Protein AF-A0ABD6CZS7-F1 (afdb_monomer)

Nearest PDB structures (foldseek):
  2gah-assembly1_C  TM=5.814E-01  e=4.548E-01  Stenotrophomonas maltophilia
  3ad8-assembly1_C  TM=4.674E-01  e=1.716E+00  Corynebacterium sp. U-96
  2apo-assembly1_A  TM=2.292E-01  e=8.266E-01  Methanocaldococcus jannaschii
  2v3m-assembly3_E  TM=3.293E-01  e=4.644E+00  Saccharomyces cerevisiae
  1tv6-assembly1_A  TM=3.956E-01  e=7.899E+00  Human immunodeficiency virus type 1 BH10

Radius of gyration: 11.0 Å; Cα contacts (8 Å, |Δi|>4): 166; chains: 1; bounding box: 22×31×23 Å

Mean predicted aligned error: 2.3 Å

Foldseek 3Di:
DKKKKFFQVLFPLPCLLCVQDVQWDADPVSGIAGDCPPPQWPDWDDDNGMIMTDGHDDQVSLVVSQVSRPSSRMDMGDDD

Structure (mmCIF, N/CA/C/O backbone):
data_AF-A0ABD6CZS7-F1
#
_entry.id   AF-A0ABD6CZS7-F1
#
loop_
_atom_site.group_PDB
_atom_site.id
_atom_site.type_symbol
_atom_site.label_atom_id
_atom_site.label_alt_id
_atom_site.label_comp_id
_atom_site.label_asym_id
_atom_site.label_entity_id
_atom_site.label_seq_id
_atom_site.pdbx_PDB_ins_code
_atom_site.Cartn_x
_atom_site.Cartn_y
_atom_site.Cartn_z
_atom_site.occupancy
_atom_site.B_iso_or_equiv
_atom_site.auth_seq_id
_atom_site.auth_comp_id
_atom_site.auth_asym_id
_atom_site.auth_atom_id
_atom_site.pdbx_PDB_model_num
ATOM 1 N N . MET A 1 1 ? 1.123 15.780 5.853 1.00 93.38 1 MET A N 1
ATOM 2 C CA . MET A 1 1 ? 0.683 14.399 6.121 1.00 93.38 1 MET A CA 1
ATOM 3 C C . MET A 1 1 ? -0.566 14.067 5.336 1.00 93.38 1 MET A C 1
ATOM 5 O O . MET A 1 1 ? -1.402 14.934 5.094 1.00 93.38 1 M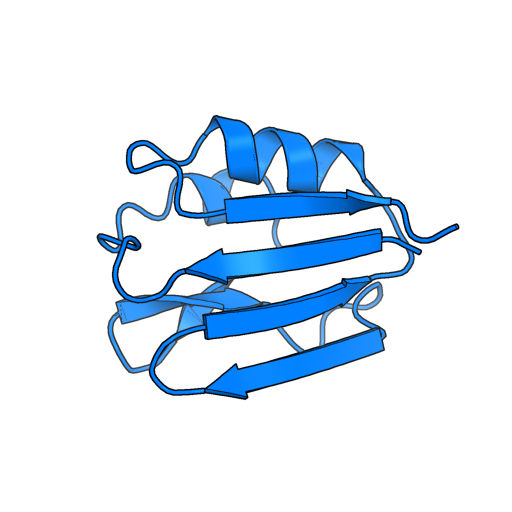ET A O 1
ATOM 9 N N . PHE A 1 2 ? -0.656 12.824 4.899 1.00 97.38 2 PHE A N 1
ATOM 10 C CA . PHE A 1 2 ? -1.817 12.276 4.225 1.00 97.38 2 PHE A CA 1
ATOM 11 C C . PHE A 1 2 ? -1.931 10.788 4.547 1.00 97.38 2 PHE A C 1
ATOM 13 O O . PHE A 1 2 ? -0.971 10.146 4.986 1.00 97.38 2 PHE A O 1
ATOM 20 N N . ARG A 1 3 ? -3.115 10.239 4.300 1.00 97.75 3 ARG A N 1
ATOM 21 C CA . ARG A 1 3 ? -3.437 8.836 4.517 1.00 97.75 3 ARG A CA 1
ATOM 22 C C . ARG A 1 3 ? -3.567 8.107 3.189 1.00 97.75 3 ARG A C 1
ATOM 24 O O . ARG A 1 3 ? -4.272 8.573 2.295 1.00 97.75 3 ARG A O 1
ATOM 31 N N . ILE A 1 4 ? -2.932 6.944 3.102 1.00 98.19 4 ILE A N 1
ATOM 32 C CA . ILE A 1 4 ? -3.156 5.948 2.053 1.00 98.19 4 ILE A CA 1
ATOM 33 C C . ILE A 1 4 ? -3.960 4.807 2.669 1.00 98.19 4 ILE A C 1
ATOM 35 O O . ILE A 1 4 ? -3.579 4.263 3.703 1.00 98.19 4 ILE A O 1
ATOM 39 N N . GLU A 1 5 ? -5.061 4.429 2.034 1.00 98.38 5 GLU A N 1
ATOM 40 C CA . GLU A 1 5 ? -5.834 3.239 2.373 1.00 98.38 5 GLU A CA 1
ATOM 41 C C . GLU A 1 5 ? -5.842 2.284 1.182 1.00 98.38 5 GLU A C 1
ATOM 43 O O . GLU A 1 5 ? -6.122 2.702 0.061 1.00 98.38 5 GLU A O 1
ATOM 48 N N . ILE A 1 6 ? -5.531 1.013 1.432 1.00 98.38 6 ILE A N 1
ATOM 49 C CA . ILE A 1 6 ? -5.613 -0.071 0.453 1.00 98.38 6 ILE A CA 1
ATOM 50 C C . ILE A 1 6 ? -6.688 -1.044 0.929 1.00 98.38 6 ILE A C 1
ATOM 52 O O . ILE A 1 6 ? -6.556 -1.632 2.005 1.00 98.38 6 ILE A O 1
ATOM 56 N N . ASP A 1 7 ? -7.727 -1.220 0.123 1.00 98.25 7 ASP A N 1
ATOM 57 C CA . ASP A 1 7 ? -8.730 -2.265 0.281 1.00 98.25 7 ASP A CA 1
ATOM 58 C C . ASP A 1 7 ? -8.152 -3.591 -0.235 1.00 98.25 7 ASP A C 1
ATOM 60 O O . ASP A 1 7 ? -7.860 -3.747 -1.423 1.00 98.25 7 ASP A O 1
ATOM 64 N N . ARG A 1 8 ? -7.921 -4.541 0.675 1.00 97.31 8 ARG A N 1
ATOM 65 C CA . ARG A 1 8 ? -7.298 -5.829 0.346 1.00 97.31 8 ARG A CA 1
ATOM 66 C C . ARG A 1 8 ? -8.276 -6.792 -0.318 1.00 97.31 8 ARG A C 1
ATOM 68 O O . ARG A 1 8 ? -7.823 -7.707 -0.994 1.00 97.31 8 ARG A O 1
ATOM 75 N N . GLU A 1 9 ? -9.581 -6.587 -0.162 1.00 96.62 9 GLU A N 1
ATOM 76 C CA . GLU A 1 9 ? -10.600 -7.392 -0.839 1.00 96.62 9 GLU A CA 1
ATOM 77 C C . GLU A 1 9 ? -10.751 -6.977 -2.308 1.00 96.62 9 GLU A C 1
ATOM 79 O O . GLU A 1 9 ? -11.001 -7.823 -3.164 1.00 96.62 9 GLU A O 1
ATOM 84 N N . ALA A 1 10 ? -10.564 -5.688 -2.612 1.00 97.50 10 ALA A N 1
ATOM 85 C CA . ALA A 1 10 ? -10.554 -5.172 -3.981 1.00 97.50 10 ALA A CA 1
ATOM 86 C C . ALA A 1 10 ? -9.183 -5.303 -4.676 1.00 97.50 10 ALA A C 1
ATOM 88 O O . ALA A 1 10 ? -9.086 -5.179 -5.897 1.00 97.50 10 ALA A O 1
ATOM 89 N N . CYS A 1 11 ? -8.097 -5.505 -3.929 1.00 97.88 11 CYS A N 1
ATOM 90 C CA . CYS A 1 11 ? -6.760 -5.609 -4.504 1.00 97.88 11 CYS A CA 1
ATOM 91 C C . CYS A 1 11 ? -6.560 -6.952 -5.229 1.00 97.88 11 CYS A C 1
ATOM 93 O O . CYS A 1 11 ? -6.456 -7.998 -4.604 1.00 97.88 11 CYS A O 1
ATOM 95 N N . ASP A 1 12 ? -6.401 -6.907 -6.553 1.00 95.69 12 ASP A N 1
ATOM 96 C CA . ASP A 1 12 ? -6.170 -8.101 -7.385 1.00 95.69 12 ASP A CA 1
ATOM 97 C C . ASP A 1 12 ? -4.678 -8.416 -7.649 1.00 95.69 12 ASP A C 1
ATOM 99 O O . ASP A 1 12 ? -4.352 -9.194 -8.546 1.00 95.69 12 ASP A O 1
ATOM 103 N N . GLY A 1 13 ? -3.737 -7.770 -6.948 1.00 96.12 13 GLY A N 1
ATOM 104 C CA . GLY A 1 13 ? -2.299 -8.030 -7.148 1.00 96.12 13 GLY A CA 1
ATOM 105 C C . GLY A 1 13 ? -1.763 -7.629 -8.535 1.00 96.12 13 GLY A C 1
ATOM 106 O O . GLY A 1 13 ? -0.810 -8.208 -9.043 1.00 96.12 13 GLY A O 1
ATOM 107 N N . ILE A 1 14 ? -2.376 -6.631 -9.189 1.00 96.12 14 ILE A N 1
ATOM 108 C CA . ILE A 1 14 ? -1.931 -6.127 -10.510 1.00 96.12 14 ILE A CA 1
ATOM 109 C C . ILE A 1 14 ? -0.632 -5.306 -10.400 1.00 96.12 14 ILE A C 1
ATOM 111 O O . ILE A 1 14 ? 0.102 -5.149 -11.375 1.00 96.12 14 ILE A O 1
ATOM 115 N N . PHE A 1 15 ? -0.364 -4.752 -9.214 1.00 97.00 15 PHE A N 1
ATOM 116 C CA . PHE A 1 15 ? 0.847 -3.997 -8.868 1.00 97.00 15 PHE A CA 1
ATOM 117 C C . PHE A 1 15 ? 1.152 -2.768 -9.740 1.00 97.00 15 PHE A C 1
ATOM 119 O O . PHE A 1 15 ? 2.279 -2.278 -9.777 1.00 97.00 15 PHE A O 1
ATO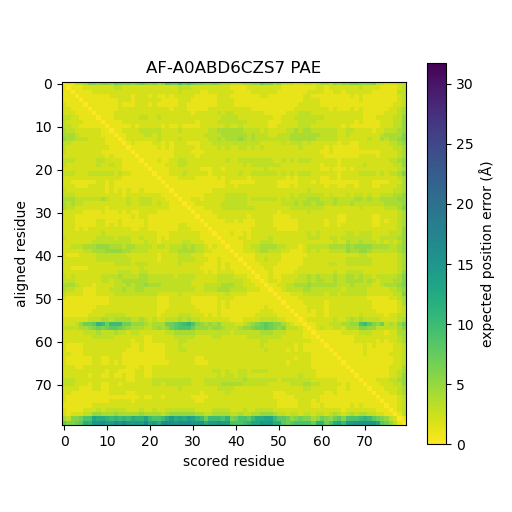M 126 N N . ALA A 1 16 ? 0.134 -2.193 -10.386 1.00 96.94 16 ALA A N 1
ATOM 127 C CA . ALA A 1 16 ? 0.274 -0.922 -11.098 1.00 96.94 16 ALA A CA 1
ATOM 128 C C . ALA A 1 16 ? 0.676 0.240 -10.166 1.00 96.94 16 ALA A C 1
ATOM 130 O O . ALA A 1 16 ? 1.321 1.186 -10.614 1.00 96.94 16 ALA A O 1
ATOM 131 N N . CYS A 1 17 ? 0.325 0.154 -8.878 1.00 97.75 17 CYS A N 1
ATOM 132 C CA . CYS A 1 17 ? 0.711 1.112 -7.843 1.00 97.75 17 CYS A CA 1
ATOM 133 C C . CYS A 1 17 ? 2.220 1.100 -7.547 1.00 97.75 17 CYS A C 1
ATOM 135 O O . CYS A 1 17 ? 2.822 2.168 -7.527 1.00 97.75 17 CYS A O 1
ATOM 137 N N . LEU A 1 18 ? 2.845 -0.079 -7.431 1.00 97.25 18 LEU A N 1
ATOM 138 C CA . LEU A 1 18 ? 4.286 -0.232 -7.155 1.00 97.25 18 LEU A CA 1
ATOM 139 C C . LEU A 1 18 ? 5.159 0.430 -8.232 1.00 97.25 18 LEU A C 1
ATOM 141 O O . LEU A 1 18 ? 6.261 0.893 -7.967 1.00 97.25 18 LEU A O 1
ATOM 145 N N . ALA A 1 19 ? 4.668 0.489 -9.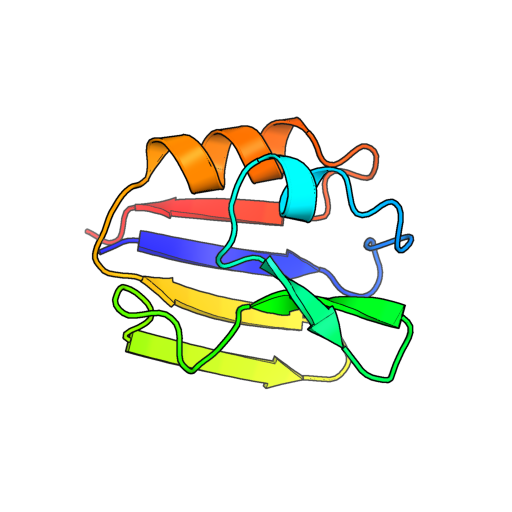472 1.00 96.31 19 ALA A N 1
ATOM 146 C CA . ALA A 1 19 ? 5.374 1.141 -10.573 1.00 96.31 19 ALA A CA 1
ATOM 147 C C . ALA A 1 19 ? 5.295 2.679 -10.536 1.00 96.31 19 ALA A C 1
ATOM 149 O O . ALA A 1 19 ? 5.956 3.338 -11.341 1.00 96.31 19 ALA A O 1
ATOM 150 N N . ARG A 1 20 ? 4.434 3.251 -9.687 1.00 96.25 20 ARG A N 1
ATOM 151 C CA . ARG A 1 20 ? 4.211 4.700 -9.569 1.00 96.25 20 ARG A CA 1
ATOM 152 C C . ARG A 1 20 ? 4.764 5.284 -8.289 1.00 96.25 20 ARG A C 1
ATOM 154 O O . ARG A 1 20 ? 5.114 6.452 -8.293 1.00 96.25 20 ARG A O 1
ATOM 161 N N . ASP A 1 21 ? 4.822 4.481 -7.242 1.00 96.75 21 ASP A N 1
ATOM 162 C CA . ASP A 1 21 ? 5.209 4.921 -5.917 1.00 96.75 21 ASP A CA 1
ATOM 163 C C . ASP A 1 21 ? 5.947 3.773 -5.224 1.00 96.75 21 ASP A C 1
ATOM 165 O O . ASP A 1 21 ? 5.371 2.708 -4.983 1.00 96.75 21 ASP A O 1
ATOM 169 N N . ASP A 1 22 ? 7.235 3.987 -4.945 1.00 95.62 22 ASP A N 1
ATOM 170 C CA . ASP A 1 22 ? 8.138 2.985 -4.370 1.00 95.62 22 ASP A CA 1
ATOM 171 C C . ASP A 1 22 ? 7.809 2.622 -2.917 1.00 95.62 22 ASP A C 1
ATOM 173 O O . ASP A 1 22 ? 8.272 1.594 -2.422 1.00 95.62 22 ASP A O 1
ATOM 177 N N . ARG A 1 23 ? 6.953 3.409 -2.252 1.00 97.00 23 ARG A N 1
ATOM 178 C CA . ARG A 1 23 ? 6.436 3.073 -0.922 1.00 97.00 23 ARG A CA 1
ATOM 179 C C . ARG A 1 23 ? 5.495 1.881 -0.976 1.00 97.00 23 ARG A C 1
ATOM 181 O O . ARG A 1 23 ? 5.321 1.208 0.038 1.00 97.00 23 ARG A O 1
ATOM 188 N N . PHE A 1 24 ? 4.853 1.627 -2.117 1.00 97.75 24 PHE A N 1
ATOM 189 C CA . PHE A 1 24 ? 4.043 0.429 -2.285 1.00 97.75 24 PHE A CA 1
ATOM 190 C C . PHE A 1 24 ? 4.959 -0.768 -2.524 1.00 97.75 24 PHE A C 1
ATOM 192 O O . PHE A 1 24 ? 5.872 -0.720 -3.344 1.00 97.75 24 PHE A O 1
ATOM 199 N N . VAL A 1 25 ? 4.677 -1.868 -1.835 1.00 98.12 25 VAL A N 1
ATOM 200 C CA . VAL A 1 25 ? 5.386 -3.144 -1.977 1.00 98.12 25 VAL A CA 1
ATOM 201 C C . VAL A 1 25 ? 4.389 -4.298 -1.986 1.00 98.12 25 VAL A C 1
ATOM 203 O O . VAL A 1 25 ? 3.229 -4.135 -1.611 1.00 98.12 25 VAL A O 1
ATOM 206 N N . GLU A 1 26 ? 4.822 -5.466 -2.441 1.00 97.94 26 GLU A N 1
ATOM 207 C CA . GLU A 1 26 ? 4.048 -6.705 -2.345 1.00 97.94 26 GLU A CA 1
ATOM 208 C C . GLU A 1 26 ? 4.278 -7.346 -0.968 1.00 97.94 26 GLU A C 1
ATOM 210 O O . GLU A 1 26 ? 5.410 -7.386 -0.479 1.00 97.94 26 GLU A O 1
ATOM 215 N N . ASP A 1 27 ? 3.213 -7.834 -0.333 1.00 96.25 27 ASP A N 1
ATOM 216 C CA . ASP A 1 27 ? 3.309 -8.622 0.895 1.00 96.25 27 ASP A CA 1
ATOM 217 C C . ASP A 1 27 ? 3.347 -10.139 0.635 1.00 96.25 27 ASP A C 1
ATOM 219 O O . ASP A 1 27 ? 3.231 -10.623 -0.487 1.00 96.25 27 ASP A O 1
ATOM 223 N N . GLU A 1 28 ? 3.479 -10.926 1.702 1.00 94.88 28 GLU A N 1
ATOM 224 C CA . GLU A 1 28 ? 3.534 -12.393 1.628 1.00 94.88 28 GLU A CA 1
ATOM 225 C C . GLU A 1 28 ? 2.253 -13.067 1.099 1.00 94.88 28 GLU A C 1
ATOM 227 O O . GLU A 1 28 ? 2.274 -14.257 0.782 1.00 94.88 28 GLU A O 1
ATOM 232 N N . THR A 1 29 ? 1.147 -12.328 0.991 1.00 94.12 29 THR A N 1
ATOM 233 C CA . THR A 1 29 ? -0.132 -12.811 0.450 1.00 94.12 29 THR A CA 1
ATOM 234 C C . THR A 1 29 ? -0.303 -12.501 -1.038 1.00 94.12 29 THR A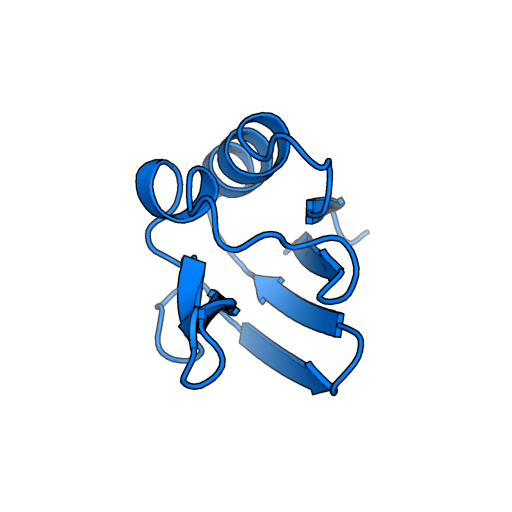 C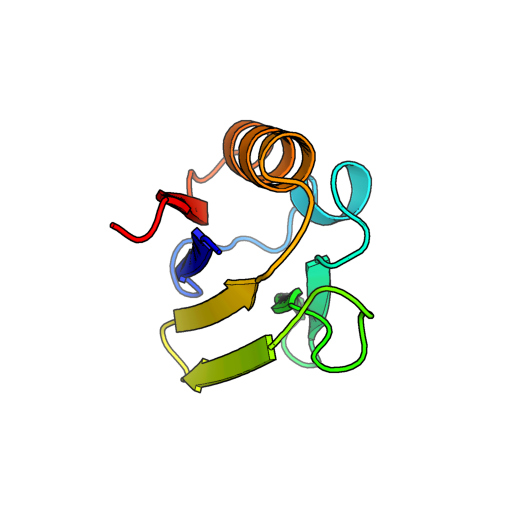 1
ATOM 236 O O . THR A 1 29 ? -1.293 -12.926 -1.633 1.00 94.12 29 THR A O 1
ATOM 239 N N . GLY A 1 30 ? 0.656 -11.797 -1.650 1.00 96.31 30 GLY A N 1
ATOM 240 C CA . GLY A 1 30 ? 0.581 -11.364 -3.044 1.00 96.31 30 GLY A CA 1
ATOM 241 C C . GLY A 1 30 ? -0.296 -10.129 -3.251 1.00 96.31 30 GLY A C 1
ATOM 242 O O . GLY A 1 30 ? -0.790 -9.902 -4.355 1.00 96.31 30 GLY A O 1
ATOM 243 N N . LEU A 1 31 ? -0.523 -9.340 -2.196 1.00 97.69 31 LEU A N 1
ATOM 244 C CA . LEU A 1 31 ? -1.309 -8.109 -2.252 1.00 97.69 31 LEU A CA 1
ATOM 245 C C . LEU A 1 31 ? -0.428 -6.883 -2.041 1.00 97.69 31 LEU A C 1
ATOM 247 O O . LEU A 1 31 ? 0.648 -6.945 -1.443 1.00 97.69 31 LEU A O 1
ATOM 251 N N . ALA A 1 32 ? -0.901 -5.741 -2.539 1.00 97.88 32 ALA A N 1
ATOM 252 C CA . ALA A 1 32 ? -0.221 -4.477 -2.312 1.00 97.88 32 ALA A CA 1
ATOM 253 C C . ALA A 1 32 ? -0.302 -4.081 -0.826 1.00 97.88 32 ALA A C 1
ATOM 255 O O . ALA A 1 32 ? -1.360 -4.118 -0.196 1.00 97.88 32 ALA A O 1
ATOM 256 N N . THR A 1 33 ? 0.826 -3.649 -0.280 1.00 98.19 33 THR A N 1
ATOM 257 C CA . THR A 1 33 ? 0.958 -3.034 1.039 1.00 98.19 33 THR A CA 1
ATOM 258 C C . THR A 1 33 ? 1.884 -1.819 0.948 1.00 98.19 33 THR A C 1
ATOM 260 O O . THR A 1 33 ? 2.354 -1.470 -0.132 1.00 98.19 33 THR A O 1
ATOM 263 N N . ILE A 1 34 ? 2.133 -1.160 2.078 1.00 98.06 34 ILE A N 1
ATOM 264 C CA . ILE A 1 34 ? 3.080 -0.045 2.190 1.00 98.06 34 ILE A CA 1
ATOM 265 C C . ILE A 1 34 ? 4.319 -0.509 2.956 1.00 98.06 34 ILE A C 1
ATOM 267 O O . ILE A 1 34 ? 4.180 -1.190 3.976 1.00 98.06 34 ILE A O 1
ATOM 271 N N . ASP A 1 35 ? 5.513 -0.152 2.485 1.00 97.50 35 ASP A N 1
ATOM 272 C CA . ASP A 1 35 ? 6.782 -0.395 3.171 1.00 97.50 35 ASP A CA 1
ATOM 273 C C . ASP A 1 35 ? 6.857 0.461 4.449 1.00 97.50 35 ASP A C 1
ATOM 275 O O . ASP A 1 35 ? 6.914 1.688 4.369 1.00 97.50 35 ASP A O 1
ATOM 279 N N . PRO A 1 36 ? 6.875 -0.150 5.649 1.00 96.56 36 PRO A N 1
ATOM 280 C CA . PRO A 1 36 ? 6.924 0.595 6.901 1.00 96.56 36 PRO A CA 1
ATOM 281 C C . PRO A 1 36 ? 8.315 1.185 7.184 1.00 96.56 36 PRO A C 1
ATOM 283 O O . PRO A 1 36 ? 8.485 1.871 8.186 1.00 96.56 36 PRO A O 1
ATOM 286 N N . THR A 1 37 ? 9.317 0.870 6.359 1.00 96.56 37 THR A N 1
ATOM 287 C CA . THR A 1 37 ? 10.694 1.364 6.477 1.00 96.56 37 THR A CA 1
ATOM 288 C C . THR A 1 37 ? 11.011 2.502 5.508 1.00 96.56 37 THR A C 1
ATOM 290 O O . THR A 1 37 ? 12.085 3.098 5.615 1.00 96.56 37 THR A O 1
ATOM 293 N N . ALA A 1 38 ? 10.087 2.838 4.600 1.00 95.62 38 ALA A N 1
ATOM 294 C CA . ALA A 1 38 ? 10.236 3.978 3.706 1.00 95.62 38 ALA A CA 1
ATOM 295 C C . ALA A 1 38 ? 10.293 5.293 4.504 1.00 95.62 38 ALA A C 1
ATOM 297 O O . ALA A 1 38 ? 9.520 5.504 5.435 1.00 95.62 38 ALA A O 1
ATOM 298 N N . GLU A 1 39 ? 11.201 6.197 4.122 1.00 94.56 39 GLU A N 1
ATOM 299 C CA . GLU A 1 39 ? 11.562 7.388 4.914 1.00 94.56 39 GLU A CA 1
ATOM 300 C C . GLU A 1 39 ? 10.369 8.301 5.246 1.00 94.56 39 GLU A C 1
ATOM 302 O O . GLU A 1 39 ? 10.311 8.878 6.329 1.00 94.56 39 GLU A O 1
ATOM 307 N N . SER A 1 40 ? 9.405 8.410 4.330 1.00 94.81 40 SER A N 1
ATOM 308 C CA . SER A 1 40 ? 8.216 9.260 4.474 1.00 94.81 40 SER A CA 1
ATOM 309 C C . SER A 1 40 ? 7.038 8.570 5.172 1.00 94.81 40 SER A C 1
ATOM 311 O O . SER A 1 40 ? 6.015 9.208 5.418 1.00 94.81 40 SER A O 1
ATOM 313 N N . VAL A 1 41 ? 7.143 7.282 5.507 1.00 97.06 41 VAL A N 1
ATOM 314 C CA . VAL A 1 41 ? 6.063 6.524 6.151 1.00 97.06 41 VAL A CA 1
ATOM 315 C C . VAL A 1 41 ? 6.173 6.661 7.668 1.00 97.06 41 VAL A C 1
ATOM 317 O O . VAL A 1 41 ? 7.158 6.261 8.281 1.00 97.06 41 VAL A O 1
ATOM 320 N N . ILE A 1 42 ? 5.134 7.221 8.291 1.00 97.06 42 ILE A N 1
A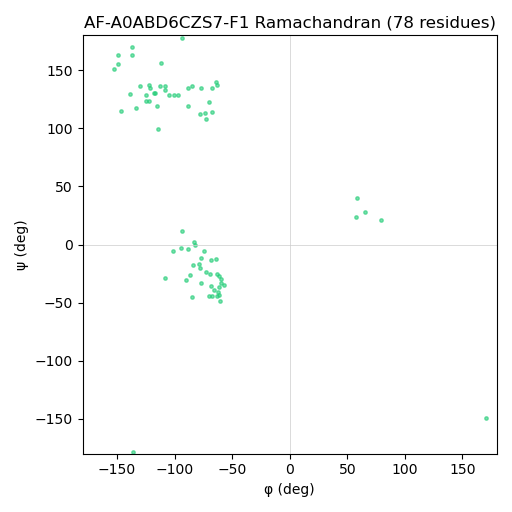TOM 321 C CA . ILE A 1 42 ? 5.068 7.434 9.744 1.00 97.06 42 ILE A CA 1
ATOM 322 C C . ILE A 1 42 ? 4.564 6.174 10.448 1.00 97.06 42 ILE A C 1
ATOM 324 O O . ILE A 1 42 ? 5.096 5.765 11.481 1.00 97.06 42 ILE A O 1
ATOM 328 N N . SER A 1 43 ? 3.510 5.570 9.908 1.00 97.00 43 SER A N 1
ATOM 329 C CA . SER A 1 43 ? 2.889 4.373 10.463 1.00 97.00 43 SER A CA 1
ATOM 330 C C . SER A 1 43 ? 2.209 3.568 9.368 1.00 97.00 43 SER A C 1
ATOM 332 O O . SER A 1 43 ? 1.735 4.117 8.374 1.00 97.00 43 SER A O 1
ATOM 334 N N . VAL A 1 44 ? 2.144 2.252 9.579 1.00 97.75 44 VAL A N 1
ATOM 335 C CA . VAL A 1 44 ? 1.365 1.332 8.749 1.00 97.75 44 VAL A CA 1
ATOM 336 C C . VAL A 1 44 ? 0.585 0.403 9.667 1.00 97.75 44 VAL A C 1
ATOM 338 O O . VAL A 1 44 ? 1.167 -0.376 10.422 1.00 97.75 44 VAL A O 1
ATOM 341 N N . GLU A 1 45 ? -0.735 0.472 9.585 1.00 97.44 45 GLU A N 1
ATOM 342 C CA . GLU A 1 45 ? -1.664 -0.445 10.228 1.00 97.44 45 GLU A CA 1
ATOM 343 C C . GLU A 1 45 ? -2.156 -1.449 9.187 1.00 97.44 45 GLU A C 1
ATOM 345 O O . GLU A 1 45 ? -2.585 -1.081 8.093 1.00 97.44 45 GLU A O 1
ATOM 350 N N . ARG A 1 46 ? -2.065 -2.740 9.513 1.00 95.31 46 ARG A N 1
ATOM 351 C CA . ARG A 1 46 ? -2.478 -3.829 8.623 1.00 95.31 46 ARG A CA 1
ATOM 352 C C . ARG A 1 46 ? -3.534 -4.680 9.305 1.00 95.31 46 ARG A C 1
ATOM 354 O O . ARG A 1 46 ? -3.415 -5.013 10.482 1.00 95.31 46 ARG A O 1
ATOM 361 N N . SER A 1 47 ? -4.554 -5.038 8.551 1.00 94.56 47 SER A N 1
ATOM 362 C CA . SER A 1 47 ? -5.578 -6.019 8.902 1.00 94.56 47 SER A CA 1
ATOM 363 C C . SER A 1 47 ? -5.844 -6.894 7.681 1.00 94.56 47 SER A C 1
ATOM 365 O O . SER A 1 47 ? -5.373 -6.578 6.589 1.00 94.56 47 SER A O 1
ATOM 367 N N . ASP A 1 48 ? -6.599 -7.978 7.842 1.00 92.50 48 ASP A N 1
ATOM 368 C CA . ASP A 1 48 ? -6.938 -8.866 6.724 1.00 92.50 48 ASP A CA 1
ATOM 369 C C . ASP A 1 48 ? -7.696 -8.136 5.600 1.00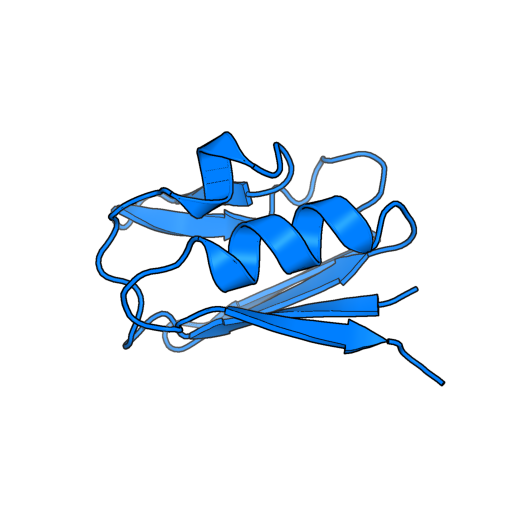 92.50 48 ASP A C 1
ATOM 371 O O . ASP A 1 48 ? -7.481 -8.422 4.425 1.00 92.50 48 ASP A O 1
ATOM 375 N N . GLU A 1 49 ? -8.516 -7.144 5.958 1.00 95.88 49 GLU A N 1
ATOM 376 C CA . GLU A 1 49 ? -9.373 -6.395 5.028 1.00 95.88 49 GLU A CA 1
ATOM 377 C C . GLU A 1 49 ? -8.691 -5.150 4.442 1.00 95.88 49 GLU A C 1
ATOM 379 O O . GLU A 1 49 ? -9.001 -4.744 3.324 1.00 95.88 49 GLU A O 1
ATOM 384 N N . ARG A 1 50 ? -7.778 -4.498 5.180 1.00 97.12 50 ARG A N 1
ATOM 385 C CA . ARG A 1 50 ? -7.221 -3.192 4.783 1.00 97.12 50 ARG A CA 1
ATOM 386 C C . ARG A 1 50 ? -5.789 -2.959 5.237 1.00 97.12 50 ARG A C 1
ATOM 388 O O . ARG A 1 50 ? -5.336 -3.489 6.251 1.00 97.12 50 ARG A O 1
ATOM 395 N N . VAL A 1 51 ? -5.104 -2.086 4.507 1.00 98.00 51 VAL A N 1
ATOM 396 C CA . VAL A 1 51 ? -3.850 -1.448 4.925 1.00 98.00 51 VAL A CA 1
ATOM 397 C C . VAL A 1 51 ? -4.087 0.051 5.016 1.00 98.00 51 VAL A C 1
ATOM 399 O O . VAL A 1 51 ? -4.605 0.646 4.077 1.00 98.00 51 VAL A O 1
ATOM 402 N N . ILE A 1 52 ? -3.698 0.662 6.128 1.00 98.19 52 ILE A N 1
ATOM 403 C CA . ILE A 1 52 ? -3.775 2.105 6.342 1.00 98.19 52 ILE A CA 1
ATOM 404 C C . ILE A 1 52 ? -2.369 2.599 6.643 1.00 98.19 52 ILE A C 1
ATOM 406 O O . ILE A 1 52 ? -1.736 2.118 7.579 1.00 98.19 52 ILE A O 1
ATOM 410 N N . ALA A 1 53 ? -1.878 3.556 5.866 1.00 98.00 53 ALA A N 1
ATOM 411 C CA . ALA A 1 53 ? -0.591 4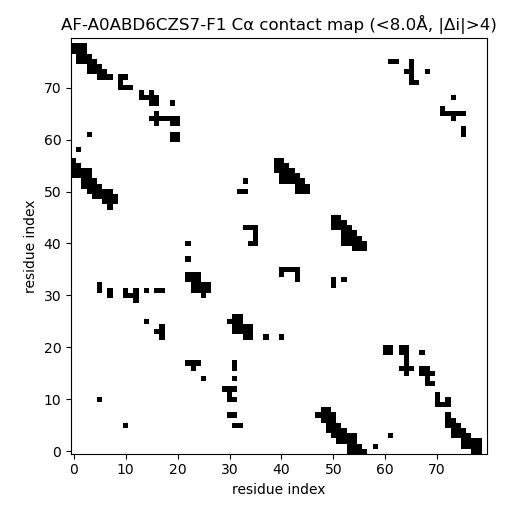.187 6.104 1.00 98.00 53 ALA A CA 1
ATOM 412 C C . ALA A 1 53 ? -0.747 5.694 6.286 1.00 98.00 53 ALA A C 1
ATOM 414 O O . ALA A 1 53 ? -1.427 6.349 5.494 1.00 98.00 53 ALA A O 1
ATOM 415 N N . THR A 1 54 ? -0.079 6.234 7.302 1.00 98.00 54 THR A N 1
ATOM 416 C CA . THR A 1 54 ? 0.117 7.677 7.462 1.00 98.00 54 THR A CA 1
ATOM 417 C C . THR A 1 54 ? 1.485 8.036 6.913 1.00 98.00 54 THR A C 1
ATOM 419 O O . THR A 1 54 ? 2.492 7.422 7.273 1.00 98.00 54 THR A O 1
ATOM 422 N N . VAL A 1 55 ? 1.519 9.034 6.039 1.00 97.50 55 VAL A N 1
ATOM 423 C CA . VAL A 1 55 ? 2.711 9.423 5.291 1.00 97.50 55 VAL A CA 1
ATOM 424 C C . VAL A 1 55 ? 2.932 10.925 5.424 1.00 97.50 55 VAL A C 1
ATOM 426 O O . VAL A 1 55 ? 1.996 11.715 5.293 1.00 97.50 55 VAL A O 1
ATOM 429 N N . ASP A 1 56 ? 4.177 11.333 5.654 1.00 95.56 56 ASP A N 1
ATOM 430 C CA . ASP A 1 56 ? 4.621 12.719 5.527 1.00 95.56 56 ASP A CA 1
ATOM 431 C C . ASP A 1 56 ? 5.630 12.827 4.387 1.00 95.56 56 ASP A C 1
ATOM 433 O O . ASP A 1 56 ? 6.795 12.456 4.513 1.00 95.56 56 ASP A O 1
ATOM 437 N N . GLY A 1 57 ? 5.158 13.272 3.226 1.00 89.50 57 GLY A N 1
ATOM 438 C CA . GLY A 1 57 ? 5.972 13.316 2.021 1.00 89.50 57 GLY A CA 1
ATOM 439 C C . GLY A 1 57 ? 5.147 13.643 0.788 1.00 89.50 57 GLY A C 1
ATOM 440 O O . GLY A 1 57 ? 4.138 14.343 0.875 1.00 89.50 57 GLY A O 1
ATOM 441 N N . ASP A 1 58 ? 5.581 13.120 -0.357 1.00 90.75 58 ASP A N 1
ATOM 442 C CA . ASP A 1 58 ? 4.969 13.428 -1.646 1.00 90.75 58 ASP A CA 1
ATOM 443 C C . ASP A 1 58 ? 3.572 12.807 -1.791 1.00 90.75 58 ASP A C 1
ATOM 445 O O . ASP A 1 58 ? 3.405 11.589 -1.663 1.00 90.75 58 ASP A O 1
ATOM 449 N N . TYR A 1 59 ? 2.575 13.658 -2.037 1.00 94.75 59 TYR A N 1
ATOM 450 C CA . TYR A 1 59 ? 1.169 13.284 -2.210 1.00 94.75 59 TYR A CA 1
ATOM 451 C C . TYR A 1 59 ? 0.828 12.908 -3.661 1.00 94.75 59 TYR A C 1
ATOM 453 O O . TYR A 1 59 ? -0.126 12.161 -3.915 1.00 94.75 59 TYR A O 1
ATOM 461 N N . GLU A 1 60 ? 1.578 13.439 -4.630 1.00 96.31 60 GLU A N 1
ATOM 462 C CA . GLU A 1 60 ? 1.289 13.272 -6.052 1.00 96.31 60 GLU A CA 1
ATOM 463 C C . GLU A 1 60 ? 1.558 11.834 -6.491 1.00 96.31 60 GLU A C 1
ATOM 465 O O . GLU A 1 60 ? 0.691 11.234 -7.132 1.00 96.31 60 GLU A O 1
ATOM 470 N N . ASP A 1 61 ? 2.679 11.245 -6.071 1.00 95.75 61 ASP A N 1
ATOM 471 C CA . ASP A 1 61 ? 3.026 9.856 -6.395 1.00 95.75 61 ASP A CA 1
ATOM 472 C C . ASP A 1 61 ? 1.989 8.867 -5.844 1.00 95.75 61 ASP A C 1
ATOM 474 O O . ASP A 1 61 ? 1.492 8.011 -6.584 1.00 95.75 61 ASP A O 1
ATOM 478 N N . ALA A 1 62 ? 1.538 9.059 -4.599 1.00 96.81 62 ALA A N 1
ATOM 479 C CA . ALA A 1 62 ? 0.481 8.237 -4.003 1.00 96.81 62 ALA A CA 1
ATOM 480 C C . ALA A 1 62 ? -0.841 8.374 -4.775 1.00 96.81 62 ALA A C 1
ATOM 482 O O . ALA A 1 62 ? -1.530 7.388 -5.047 1.00 96.81 62 ALA A O 1
ATOM 483 N N . THR A 1 63 ? -1.187 9.594 -5.190 1.00 97.19 63 THR A N 1
ATOM 484 C CA . THR A 1 63 ? -2.386 9.850 -5.999 1.00 97.19 63 THR A CA 1
ATOM 485 C C . THR A 1 63 ? -2.281 9.206 -7.385 1.00 97.19 63 THR A C 1
ATOM 487 O O . THR A 1 63 ? -3.264 8.673 -7.909 1.00 97.19 63 THR A O 1
ATOM 490 N N . LEU A 1 64 ? -1.100 9.230 -8.005 1.00 97.75 64 LEU A N 1
ATOM 491 C CA . LEU A 1 64 ? -0.847 8.573 -9.286 1.00 97.75 64 LEU A CA 1
ATOM 492 C C . LEU A 1 64 ? -0.877 7.048 -9.164 1.00 97.75 64 LEU A C 1
ATOM 494 O O . LEU A 1 64 ? -1.370 6.392 -10.087 1.00 97.75 64 LEU A O 1
ATOM 498 N N . ALA A 1 65 ? -0.396 6.492 -8.051 1.00 97.62 65 ALA A N 1
ATOM 499 C CA . ALA A 1 65 ? -0.503 5.074 -7.730 1.00 97.62 65 ALA A CA 1
ATOM 500 C C . ALA A 1 65 ? -1.967 4.649 -7.565 1.00 97.62 65 ALA A C 1
ATOM 502 O O . ALA A 1 65 ? -2.381 3.651 -8.158 1.00 97.62 65 ALA A O 1
ATOM 503 N N . ALA A 1 66 ? -2.774 5.451 -6.864 1.00 97.94 66 ALA A N 1
ATOM 504 C CA . ALA A 1 66 ? -4.204 5.205 -6.722 1.00 97.94 66 ALA A CA 1
ATOM 505 C C . ALA A 1 66 ? -4.932 5.211 -8.072 1.00 97.94 66 ALA A C 1
ATOM 507 O O . ALA A 1 66 ? -5.616 4.253 -8.418 1.00 97.94 66 ALA A O 1
ATOM 508 N N . ARG A 1 67 ? -4.686 6.227 -8.908 1.00 97.81 67 ARG A N 1
ATOM 509 C CA . ARG A 1 67 ? -5.258 6.310 -10.266 1.00 97.81 67 ARG A CA 1
ATOM 510 C C . ARG A 1 67 ? -4.806 5.188 -11.197 1.00 97.81 67 ARG A C 1
ATOM 512 O O . ARG A 1 67 ? -5.474 4.917 -12.191 1.00 97.81 67 ARG A O 1
ATOM 519 N N . ALA A 1 68 ? -3.644 4.594 -10.941 1.00 97.62 68 ALA A N 1
ATOM 520 C CA . ALA A 1 68 ? -3.140 3.482 -11.732 1.00 97.62 68 ALA A CA 1
ATOM 521 C C . ALA A 1 68 ? -3.804 2.149 -11.366 1.00 97.62 68 ALA A C 1
ATOM 523 O O . ALA A 1 68 ? -3.697 1.215 -12.155 1.00 97.62 68 ALA A O 1
ATOM 524 N N . CYS A 1 69 ? -4.464 2.055 -10.206 1.00 97.94 69 CYS A N 1
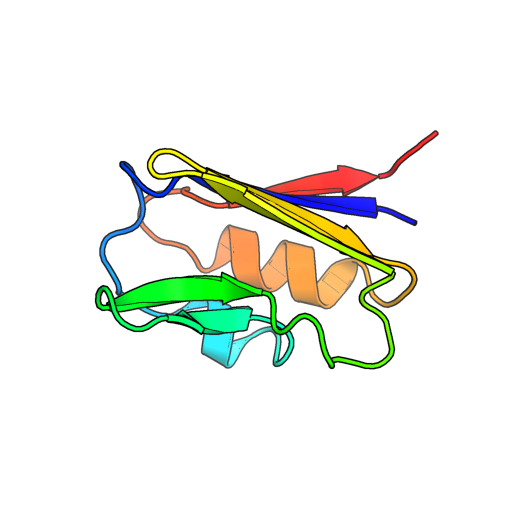ATOM 525 C CA . CYS A 1 69 ? -5.085 0.840 -9.694 1.00 97.94 69 CYS A CA 1
ATOM 526 C C . CYS A 1 69 ? -6.359 0.493 -10.489 1.00 97.94 69 CYS A C 1
ATOM 528 O O . CYS A 1 69 ? -7.373 1.167 -10.319 1.00 97.94 69 CYS A O 1
ATOM 530 N N . PRO A 1 70 ? -6.363 -0.560 -11.336 1.00 96.62 70 PRO A N 1
ATOM 531 C CA . PRO A 1 70 ? -7.548 -0.903 -12.123 1.00 96.62 70 PRO A CA 1
ATOM 532 C C . PRO A 1 70 ? -8.802 -1.261 -11.306 1.00 96.62 70 PRO A C 1
ATOM 534 O O . PRO A 1 70 ? -9.884 -0.885 -11.756 1.00 96.62 70 PRO A O 1
ATOM 537 N N . PRO A 1 71 ? -8.710 -1.949 -10.146 1.00 96.75 71 PRO A N 1
ATOM 538 C CA . PRO A 1 71 ? -9.884 -2.231 -9.323 1.00 96.75 71 PRO A CA 1
ATOM 539 C C . PRO A 1 71 ? -10.282 -1.070 -8.400 1.00 96.75 71 PRO A C 1
ATOM 541 O O . PRO A 1 71 ? -11.231 -1.224 -7.641 1.00 96.75 71 PRO A O 1
ATOM 544 N N . ASP A 1 72 ? -9.584 0.074 -8.450 1.00 97.38 72 ASP A N 1
ATOM 545 C CA . ASP A 1 72 ? -9.853 1.230 -7.577 1.00 97.38 72 ASP A CA 1
ATOM 546 C C . ASP A 1 72 ? -9.746 0.874 -6.075 1.00 97.38 72 ASP A C 1
ATOM 548 O O . ASP A 1 72 ? -10.534 1.286 -5.230 1.00 97.38 72 ASP A O 1
ATOM 552 N N . ALA A 1 73 ? -8.751 0.051 -5.731 1.00 98.12 73 ALA A N 1
ATOM 553 C CA . ALA A 1 73 ? -8.552 -0.450 -4.370 1.00 98.12 73 ALA A CA 1
ATOM 554 C C . ALA A 1 73 ? -7.815 0.538 -3.446 1.00 98.12 73 ALA A C 1
ATOM 556 O O . ALA A 1 73 ? -7.530 0.201 -2.302 1.00 98.12 73 ALA A O 1
ATOM 557 N N . ILE A 1 74 ? -7.426 1.721 -3.933 1.00 98.44 74 ILE A N 1
ATOM 558 C CA . ILE A 1 74 ? -6.530 2.635 -3.213 1.00 98.44 74 ILE A CA 1
ATOM 559 C C . ILE A 1 74 ? -7.192 3.999 -3.070 1.00 98.44 74 ILE A C 1
ATOM 561 O O . ILE A 1 74 ? -7.514 4.653 -4.057 1.00 98.44 74 ILE A O 1
ATOM 565 N N . THR A 1 75 ? -7.314 4.468 -1.833 1.00 98.12 75 THR A N 1
ATOM 566 C CA . THR A 1 75 ? -7.784 5.814 -1.506 1.00 98.12 75 THR A CA 1
ATOM 567 C C . THR A 1 75 ? -6.649 6.627 -0.899 1.00 98.12 75 THR A C 1
ATOM 569 O O . THR A 1 75 ? -5.926 6.144 -0.031 1.00 98.12 75 THR A O 1
ATOM 572 N N . VAL A 1 76 ? -6.507 7.879 -1.332 1.00 97.81 76 VAL A N 1
ATOM 573 C CA . VAL A 1 76 ? -5.523 8.824 -0.791 1.00 97.81 76 VAL A CA 1
ATOM 574 C C . VAL A 1 76 ? -6.259 10.077 -0.336 1.00 97.81 76 VAL A C 1
ATOM 576 O O . VAL A 1 76 ? -7.085 10.611 -1.078 1.00 97.81 76 VAL A O 1
ATOM 579 N N . GLN A 1 77 ? -6.013 10.507 0.900 1.00 96.94 77 GLN A N 1
ATOM 580 C CA . GLN A 1 77 ? -6.698 11.643 1.518 1.00 96.94 77 GLN A CA 1
ATOM 581 C C . GLN A 1 77 ? -5.711 12.503 2.298 1.00 96.94 77 GLN A C 1
ATOM 583 O O . GLN A 1 77 ? -4.962 11.990 3.127 1.00 96.94 77 GLN A O 1
ATOM 588 N N . GLU A 1 78 ? -5.729 13.811 2.057 1.00 94.06 78 GLU A N 1
ATOM 589 C CA . GLU A 1 78 ? -5.006 14.771 2.893 1.00 94.06 78 GLU A CA 1
ATOM 590 C C . GLU A 1 78 ? -5.580 14.776 4.316 1.00 94.06 78 GLU A C 1
ATOM 592 O O . GLU A 1 78 ? -6.798 14.710 4.507 1.00 94.06 78 GLU A O 1
ATOM 597 N N . GLU A 1 79 ? -4.703 14.857 5.316 1.00 81.81 79 GLU A N 1
ATOM 598 C CA . GLU A 1 79 ? -5.123 15.043 6.705 1.00 81.81 79 GLU A CA 1
ATOM 599 C C . GLU A 1 79 ? -5.238 16.550 7.016 1.00 81.81 79 GLU A C 1
ATOM 601 O O . GLU A 1 79 ? -4.362 17.314 6.601 1.00 81.81 79 GLU A O 1
ATOM 606 N N . PRO A 1 80 ? -6.318 16.995 7.688 1.00 61.09 80 PRO A N 1
ATOM 607 C CA . PRO A 1 80 ? -6.556 18.406 8.001 1.00 61.09 80 PRO A CA 1
ATOM 608 C C . PRO A 1 80 ? -5.658 18.973 9.110 1.00 61.09 80 PRO A C 1
ATOM 610 O O . PRO A 1 80 ? -5.209 18.203 9.990 1.00 61.09 80 PRO A O 1
#

Organism: NCBI:txid869892

Secondary structure (DSSP, 8-state):
-EEEEEETTT--S--TTTTT-TTEEE-TTS-EEE-TTSTTEEEEEE-SSEEEEEE-S-HHHHHHHHHH-TT--EEEEE--

Solvent-accessible surface area (backbone atoms only — not comparable to full-atom values): 4426 Å² total; per-residue (Å²): 90,31,37,42,36,35,37,47,81,50,44,81,50,79,58,48,27,43,80,50,24,80,48,36,39,75,46,98,85,57,33,78,41,70,44,70,80,37,91,41,38,76,46,68,48,78,55,90,58,35,37,42,33,40,32,50,70,79,61,63,40,53,48,50,13,26,74,46,32,88,70,61,25,42,48,71,45,78,60,134

pLDDT: mean 96.06, std 4.57, range [61.09, 98.44]

Sequence (80 aa):
MFRIEIDREACDGIFACLARDDRFVEDETGLATIDPTAESVISVERSDERVIATVDGDYEDATLAARACPPDAITVQEEP